Protein AF-T0HAL3-F1 (afdb_monomer_lite)

Foldseek 3Di:
DVVVLVVVLVPDDPPCSVVSVVVVVVVVVVLCVLPVDDDPLCVQLNLLLVLQVLLVVLQVLLVVCVVCVVVLVQAPPPDPDGDPLLVVLSVLSNVLSVVSNVRSVVLSVCSNVVPPLSVLVSLQNQLSSLSSQLSSCVSNVPVVSNVVSNVRNVRSNVSSPDDPPPPDD

Sequence (169 aa):
MALAIGASLYTHDVVNLPEMVSLAALGAGIGYLVVRWPTIRSVLPILALLLLPIGLCLLLTALAIDRNPIAFDILRPDDATLAPLNGWLLTAAELIGAAMAIAAAPLCRAVSEGRRGAERWLAALAGLAGWGGLAIALLLDEPGMAVIATIVGAGGFTLCAMPVRARGD

pLDDT: mean 87.24, std 9.77, range [37.47, 96.81]

Structure (mmCIF, N/CA/C/O backbone):
data_AF-T0HAL3-F1
#
_entry.id   AF-T0HAL3-F1
#
loop_
_atom_site.group_PDB
_atom_site.id
_atom_site.type_symbol
_atom_site.label_atom_id
_atom_site.label_alt_id
_atom_site.label_comp_id
_atom_site.label_asym_id
_atom_site.label_entity_id
_atom_site.label_seq_id
_atom_site.pdbx_PDB_ins_code
_atom_site.Cartn_x
_atom_site.Cartn_y
_atom_site.Cartn_z
_atom_site.occupancy
_atom_site.B_iso_or_equiv
_atom_site.auth_seq_id
_atom_site.auth_comp_id
_atom_site.auth_asym_id
_atom_site.auth_atom_id
_atom_site.pdbx_PDB_model_num
ATOM 1 N N . MET A 1 1 ? -11.644 -3.464 -9.494 1.00 79.19 1 MET A N 1
ATOM 2 C CA . MET A 1 1 ? -10.655 -4.442 -8.987 1.00 79.19 1 MET A CA 1
ATOM 3 C C . MET A 1 1 ? -10.430 -5.599 -9.946 1.00 79.19 1 MET A C 1
ATOM 5 O O . MET A 1 1 ? -9.371 -5.603 -10.544 1.00 79.19 1 MET A O 1
ATOM 9 N N . ALA A 1 2 ? -11.382 -6.515 -10.176 1.00 81.31 2 ALA A N 1
ATOM 10 C CA . ALA A 1 2 ? -11.155 -7.666 -11.072 1.00 81.31 2 ALA A CA 1
ATOM 11 C C . ALA A 1 2 ? -10.695 -7.273 -12.493 1.00 81.31 2 ALA A C 1
ATOM 13 O O . ALA A 1 2 ? -9.724 -7.827 -12.988 1.00 81.31 2 ALA A O 1
ATOM 14 N N . LEU A 1 3 ? -11.321 -6.257 -13.103 1.00 82.81 3 LEU A N 1
ATOM 15 C CA . LEU A 1 3 ? -10.899 -5.727 -14.409 1.00 82.81 3 LEU A CA 1
ATOM 16 C C . LEU A 1 3 ? -9.498 -5.096 -14.386 1.00 82.81 3 LEU A C 1
ATOM 18 O O . LEU A 1 3 ? -8.750 -5.269 -15.336 1.00 82.81 3 LEU A O 1
ATOM 22 N N . ALA A 1 4 ? -9.135 -4.400 -13.304 1.00 78.44 4 ALA A N 1
ATOM 23 C CA . ALA A 1 4 ? -7.814 -3.784 -13.165 1.00 78.44 4 ALA A CA 1
ATOM 24 C C . ALA A 1 4 ? -6.716 -4.852 -13.030 1.00 78.44 4 ALA A C 1
ATOM 26 O O . ALA A 1 4 ? -5.706 -4.772 -13.712 1.00 78.44 4 ALA A O 1
ATOM 27 N N . ILE A 1 5 ? -6.968 -5.894 -12.227 1.00 82.94 5 ILE A N 1
ATOM 28 C CA . ILE A 1 5 ? -6.073 -7.055 -12.094 1.00 82.94 5 ILE A CA 1
ATOM 29 C C . ILE A 1 5 ? -5.958 -7.794 -13.435 1.00 82.94 5 ILE A C 1
ATOM 31 O O . ILE A 1 5 ? -4.866 -8.166 -13.849 1.00 82.94 5 ILE A O 1
ATOM 35 N N . GLY A 1 6 ? -7.080 -7.987 -14.135 1.00 81.44 6 GLY A N 1
ATOM 36 C CA . GLY A 1 6 ? -7.089 -8.608 -15.459 1.00 81.44 6 GLY A CA 1
ATOM 37 C C . GLY A 1 6 ? -6.270 -7.819 -16.481 1.00 81.44 6 GLY A C 1
ATOM 38 O O . GLY A 1 6 ? -5.470 -8.410 -17.199 1.00 81.44 6 GLY A O 1
ATOM 39 N N . ALA A 1 7 ? -6.414 -6.491 -16.502 1.00 79.25 7 ALA A N 1
ATOM 40 C CA . ALA A 1 7 ? -5.632 -5.615 -17.370 1.00 79.25 7 ALA A CA 1
ATOM 41 C C . ALA A 1 7 ? -4.130 -5.687 -17.054 1.00 79.25 7 ALA A C 1
ATOM 43 O O . ALA A 1 7 ? -3.337 -5.849 -17.974 1.00 79.25 7 ALA A O 1
ATOM 44 N N . SER A 1 8 ? -3.744 -5.664 -15.771 1.00 78.94 8 SER A N 1
ATOM 45 C CA . SER A 1 8 ? -2.333 -5.777 -15.376 1.00 78.94 8 SER A CA 1
ATOM 46 C C . SER A 1 8 ? -1.727 -7.150 -15.680 1.00 78.94 8 SER A C 1
ATOM 48 O O . SER A 1 8 ? -0.548 -7.243 -15.995 1.00 78.94 8 SER A O 1
ATOM 50 N N . LEU A 1 9 ? -2.514 -8.230 -15.596 1.00 81.62 9 LEU A N 1
ATOM 51 C CA . LEU A 1 9 ? -2.043 -9.581 -15.930 1.00 81.62 9 LEU A CA 1
ATOM 52 C C . LEU A 1 9 ? -1.861 -9.771 -17.438 1.00 81.62 9 LEU A C 1
ATOM 54 O O . LEU A 1 9 ? -0.971 -10.502 -17.853 1.00 81.62 9 LEU A O 1
ATOM 58 N N . TYR A 1 10 ? -2.694 -9.120 -18.253 1.00 79.12 10 TYR A N 1
ATOM 59 C CA . TYR A 1 10 ? -2.614 -9.215 -19.710 1.00 79.12 10 TYR A CA 1
ATOM 60 C C . TYR A 1 10 ? -1.338 -8.581 -20.281 1.00 79.12 10 TYR A C 1
ATOM 62 O O . TYR A 1 10 ? -0.868 -8.994 -21.337 1.00 79.12 10 TYR A O 1
ATOM 70 N N . THR A 1 11 ? -0.776 -7.584 -19.597 1.00 75.31 11 THR A N 1
ATOM 71 C CA . THR A 1 11 ? 0.420 -6.857 -20.045 1.00 75.31 11 THR A CA 1
ATOM 72 C C . THR A 1 11 ? 1.738 -7.482 -19.581 1.00 75.31 11 THR A C 1
ATOM 74 O O . THR A 1 11 ? 2.795 -7.019 -20.002 1.00 75.31 11 THR A O 1
ATOM 77 N N . HIS A 1 12 ? 1.698 -8.518 -18.737 1.00 71.62 12 HIS A N 1
ATOM 78 C CA . HIS A 1 12 ? 2.887 -9.147 -18.160 1.00 71.62 12 HIS A CA 1
ATOM 79 C C . HIS A 1 12 ? 3.352 -10.388 -18.925 1.00 71.62 12 HIS A C 1
ATOM 81 O O . HIS A 1 12 ? 2.581 -11.067 -19.604 1.00 71.62 12 HIS A O 1
ATOM 87 N N . ASP A 1 13 ? 4.640 -10.693 -18.766 1.00 70.81 13 ASP A N 1
ATOM 88 C CA . ASP A 1 13 ? 5.285 -11.830 -19.408 1.00 70.81 13 ASP A CA 1
ATOM 89 C C . ASP A 1 13 ? 4.693 -13.165 -18.920 1.00 70.81 13 ASP A C 1
ATOM 91 O O . ASP A 1 13 ? 4.499 -13.391 -17.720 1.00 70.81 13 ASP A O 1
ATOM 95 N N . VAL A 1 14 ? 4.403 -14.069 -19.861 1.00 67.25 14 VAL A N 1
ATOM 96 C CA . VAL A 1 14 ? 3.589 -15.280 -19.623 1.00 67.25 14 VAL A CA 1
ATOM 97 C C . VAL A 1 14 ? 4.275 -16.248 -18.652 1.00 67.25 14 VAL A C 1
ATOM 99 O O . VAL A 1 14 ? 3.612 -17.053 -18.000 1.00 67.25 14 VAL A O 1
ATOM 102 N N . VAL A 1 15 ? 5.601 -16.150 -18.527 1.00 77.75 15 VAL A N 1
ATOM 103 C CA . VAL A 1 15 ? 6.430 -17.034 -17.699 1.00 77.75 15 VAL A CA 1
ATOM 104 C C . VAL A 1 15 ? 6.081 -16.927 -16.214 1.00 77.75 15 VAL A C 1
ATOM 106 O O . VAL A 1 15 ? 5.931 -17.962 -15.577 1.00 77.75 15 VAL A O 1
ATOM 109 N N . ASN A 1 16 ? 5.885 -15.711 -15.690 1.00 81.25 16 ASN A N 1
ATOM 110 C CA . ASN A 1 16 ? 5.591 -15.481 -14.264 1.00 81.25 16 ASN A CA 1
ATOM 111 C C . ASN A 1 16 ? 4.082 -15.432 -13.958 1.00 81.25 16 ASN A C 1
ATOM 113 O O . ASN A 1 16 ? 3.651 -15.217 -12.819 1.00 81.25 16 ASN A O 1
ATOM 117 N N . LEU A 1 17 ? 3.250 -15.571 -14.992 1.00 85.12 17 LEU A N 1
ATOM 118 C CA . LEU A 1 17 ? 1.800 -15.433 -14.906 1.00 85.12 17 LEU A CA 1
ATOM 119 C C . LEU A 1 17 ? 1.167 -16.484 -13.967 1.00 85.12 17 LEU A C 1
ATOM 121 O O . LEU A 1 17 ? 0.307 -16.105 -13.162 1.00 85.12 17 LEU A O 1
ATOM 125 N N . PRO A 1 18 ? 1.595 -17.768 -13.967 1.00 85.38 18 PRO A N 1
ATOM 126 C CA . PRO A 1 18 ? 1.111 -18.758 -13.008 1.00 85.38 18 PRO A CA 1
ATOM 127 C C . PRO A 1 18 ? 1.408 -18.381 -11.552 1.00 85.38 18 PRO A C 1
ATOM 129 O O . PRO A 1 18 ? 0.519 -18.517 -10.704 1.00 85.38 18 PRO A O 1
ATOM 132 N N . GLU A 1 19 ? 2.610 -17.877 -11.241 1.00 87.06 19 GLU A N 1
ATOM 133 C CA . GLU A 1 19 ? 2.943 -17.428 -9.886 1.00 87.06 19 GLU A CA 1
ATOM 134 C C . GLU A 1 19 ? 2.102 -16.216 -9.470 1.00 87.06 19 GLU A C 1
ATOM 136 O O . GLU A 1 19 ? 1.537 -16.213 -8.373 1.00 87.06 19 GLU A O 1
ATOM 141 N N . MET A 1 20 ? 1.953 -15.216 -10.348 1.00 87.81 20 MET A N 1
ATOM 142 C CA . MET A 1 20 ? 1.161 -14.010 -10.070 1.00 87.81 20 MET A CA 1
ATOM 143 C C . MET A 1 20 ? -0.304 -14.347 -9.767 1.00 87.81 20 MET A C 1
ATOM 145 O O . MET A 1 20 ? -0.862 -13.874 -8.773 1.00 87.81 20 MET A O 1
ATOM 149 N N . VAL A 1 21 ? -0.925 -15.203 -10.585 1.00 89.12 21 VAL A N 1
ATOM 150 C CA . VAL A 1 21 ? -2.319 -15.632 -10.390 1.00 89.12 21 VAL A CA 1
ATOM 151 C C . VAL A 1 21 ? -2.468 -16.453 -9.110 1.00 89.12 21 VAL A C 1
ATOM 153 O O . VAL A 1 21 ? -3.424 -16.246 -8.359 1.00 89.12 21 VAL A O 1
ATOM 156 N N . SER A 1 22 ? -1.516 -17.342 -8.819 1.00 89.38 22 SER A N 1
ATOM 157 C CA . SER A 1 22 ? -1.541 -18.170 -7.607 1.00 89.38 22 SER A CA 1
ATOM 158 C C . SER A 1 22 ? -1.445 -17.322 -6.338 1.00 89.38 22 SER A C 1
ATOM 160 O O . SER A 1 22 ? -2.224 -17.516 -5.403 1.00 89.38 22 SER A O 1
ATOM 162 N N . LEU A 1 23 ? -0.544 -16.335 -6.313 1.00 90.19 23 LEU A N 1
ATOM 163 C CA . LEU A 1 23 ? -0.397 -15.411 -5.187 1.00 90.19 23 LEU A CA 1
ATOM 164 C C . LEU A 1 23 ? -1.628 -14.514 -5.018 1.00 90.19 23 LEU A C 1
ATOM 166 O O . LEU A 1 23 ? -2.090 -14.324 -3.891 1.00 90.19 23 LEU A O 1
ATOM 170 N N . 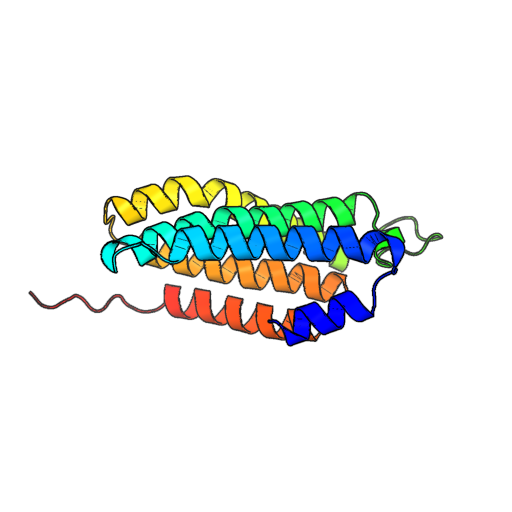ALA A 1 24 ? -2.206 -14.020 -6.117 1.00 89.19 24 ALA A N 1
ATOM 171 C CA . ALA A 1 24 ? -3.440 -13.241 -6.076 1.00 89.19 24 ALA A CA 1
ATOM 172 C C . ALA A 1 24 ? -4.612 -14.066 -5.516 1.00 89.19 24 ALA A C 1
ATOM 174 O O . ALA A 1 24 ? -5.351 -13.586 -4.653 1.00 89.19 24 ALA A O 1
ATOM 175 N N . ALA A 1 25 ? -4.759 -15.320 -5.955 1.00 91.94 25 ALA A N 1
ATOM 176 C CA . ALA A 1 25 ? -5.793 -16.228 -5.471 1.00 91.94 25 ALA A CA 1
ATOM 177 C C . ALA A 1 25 ? -5.613 -16.571 -3.984 1.00 91.94 25 ALA A C 1
ATOM 179 O O . ALA A 1 25 ? -6.581 -16.529 -3.223 1.00 91.94 25 ALA A O 1
ATOM 180 N N . LEU A 1 26 ? -4.381 -16.851 -3.547 1.00 93.69 26 LEU A N 1
ATOM 181 C CA . LEU A 1 26 ? -4.068 -17.114 -2.140 1.00 93.69 26 LEU A CA 1
ATOM 182 C C . LEU A 1 26 ? -4.345 -15.892 -1.260 1.00 93.69 26 LEU A C 1
ATOM 184 O O . LEU A 1 26 ? -5.033 -16.014 -0.246 1.00 93.69 26 LEU A O 1
ATOM 188 N N . GLY A 1 27 ? -3.872 -14.710 -1.660 1.00 90.94 27 GLY A N 1
ATOM 189 C CA . GLY A 1 27 ? -4.116 -13.464 -0.933 1.00 90.94 27 GLY A CA 1
ATOM 190 C C . GLY A 1 27 ? -5.608 -13.138 -0.822 1.00 90.94 27 GLY A C 1
ATOM 191 O O . GLY A 1 27 ? -6.100 -12.846 0.270 1.00 90.94 27 GLY A O 1
ATOM 192 N N . ALA A 1 28 ? -6.352 -13.267 -1.926 1.00 90.38 28 ALA A N 1
ATOM 193 C CA . ALA A 1 28 ? -7.800 -13.074 -1.942 1.00 90.38 28 ALA A CA 1
ATOM 194 C C . ALA A 1 28 ? -8.532 -14.103 -1.065 1.00 90.38 28 ALA A C 1
ATOM 196 O O . ALA A 1 28 ? -9.441 -13.739 -0.317 1.00 90.38 28 ALA A O 1
ATOM 197 N N . GLY A 1 29 ? -8.111 -15.370 -1.108 1.00 92.12 29 GLY A N 1
ATOM 198 C CA . GLY A 1 29 ? -8.651 -16.439 -0.273 1.00 92.12 29 GLY A CA 1
ATOM 199 C C . GLY A 1 29 ? -8.459 -16.157 1.216 1.00 92.12 29 GLY A C 1
ATOM 200 O O . GLY A 1 29 ? -9.424 -16.202 1.976 1.00 92.12 29 GLY A O 1
ATOM 201 N N . ILE A 1 30 ? -7.246 -15.788 1.634 1.00 91.12 30 ILE A N 1
ATOM 202 C CA . ILE A 1 30 ? -6.949 -15.426 3.028 1.00 91.12 30 ILE A CA 1
ATOM 203 C C . ILE A 1 30 ? -7.780 -14.211 3.457 1.00 91.12 30 ILE A C 1
ATOM 205 O O . ILE A 1 30 ? -8.424 -14.253 4.505 1.00 91.12 30 ILE A O 1
ATOM 209 N N . GLY A 1 31 ? -7.832 -13.158 2.636 1.00 88.69 31 GLY A N 1
ATOM 210 C CA . GLY A 1 31 ? -8.634 -11.966 2.922 1.00 88.69 31 GLY A CA 1
ATOM 211 C C . GLY A 1 31 ? -10.121 -12.288 3.099 1.00 88.69 31 GLY A C 1
ATOM 212 O O . GLY A 1 31 ? -10.745 -11.849 4.066 1.00 88.69 31 GLY A O 1
ATOM 213 N N . TYR A 1 32 ? -10.677 -13.128 2.223 1.00 91.56 32 TYR A N 1
ATOM 214 C CA . TYR A 1 32 ? -12.051 -13.607 2.346 1.00 91.56 32 TYR A CA 1
ATOM 215 C C . TYR A 1 32 ? -12.268 -14.384 3.649 1.00 91.56 32 TYR A C 1
ATOM 217 O O . TYR A 1 32 ? -13.241 -14.125 4.356 1.00 91.56 32 TYR A O 1
ATOM 225 N N . LEU A 1 33 ? -11.352 -15.293 4.007 1.00 90.56 33 LEU A N 1
ATOM 226 C CA . LEU A 1 33 ? -11.427 -16.086 5.238 1.00 90.56 33 LEU A CA 1
ATOM 227 C C . LEU A 1 33 ? -11.396 -15.221 6.510 1.00 90.56 33 LEU A C 1
ATOM 229 O O . LEU A 1 33 ? -12.113 -15.529 7.462 1.00 90.56 33 LEU A O 1
ATOM 233 N N . VAL A 1 34 ? -10.622 -14.133 6.514 1.00 86.69 34 VAL A N 1
ATOM 234 C CA . VAL A 1 34 ? -10.540 -13.185 7.640 1.00 86.69 34 VAL A CA 1
ATOM 235 C C . VAL A 1 34 ? -11.852 -12.415 7.827 1.00 86.69 34 VAL A C 1
ATOM 237 O O . VAL A 1 34 ? -12.289 -12.204 8.958 1.00 86.69 34 VAL A O 1
ATOM 240 N N . VAL A 1 35 ? -12.504 -12.011 6.733 1.00 87.44 35 VAL A N 1
ATOM 241 C CA . VAL A 1 35 ? -13.677 -11.118 6.774 1.00 87.44 35 VAL A CA 1
ATOM 242 C C . VAL A 1 35 ? -15.012 -11.873 6.766 1.00 87.44 35 VAL A C 1
ATOM 244 O O . VAL A 1 35 ? -16.042 -11.277 7.059 1.00 87.44 35 VAL A O 1
ATOM 247 N N . ARG A 1 36 ? -15.045 -13.181 6.475 1.00 87.25 36 ARG A N 1
ATOM 248 C CA . ARG A 1 36 ? -16.313 -13.931 6.356 1.00 87.25 36 ARG A CA 1
ATOM 249 C C . ARG A 1 36 ? -17.031 -14.215 7.678 1.00 87.25 36 ARG A C 1
ATOM 251 O O . ARG A 1 36 ? -18.245 -14.383 7.670 1.00 87.25 36 ARG A O 1
ATOM 258 N N . TRP A 1 37 ? -16.305 -14.383 8.784 1.00 76.31 37 TRP A N 1
ATOM 259 C CA . TRP A 1 37 ? -16.855 -14.831 10.081 1.00 76.31 37 TRP A CA 1
ATOM 260 C C . TRP A 1 37 ? -16.947 -13.792 11.229 1.00 76.31 37 TRP A C 1
ATOM 262 O O . TRP A 1 37 ? -17.415 -14.163 12.308 1.00 76.31 37 TRP A O 1
ATOM 272 N N . PRO A 1 38 ? -16.530 -12.520 11.094 1.00 74.06 38 PRO A N 1
ATOM 273 C CA . PRO A 1 38 ? -16.565 -11.569 12.188 1.00 74.06 38 PRO A CA 1
ATOM 274 C C . PRO A 1 38 ? -17.961 -10.986 12.424 1.00 74.06 38 PRO A C 1
ATOM 276 O O . PRO A 1 38 ? -18.751 -10.760 11.509 1.00 74.06 38 PRO A O 1
ATOM 279 N N . THR A 1 39 ? -18.234 -10.664 13.686 1.00 80.25 39 THR A N 1
ATOM 280 C CA . THR A 1 39 ? -19.400 -9.855 14.063 1.00 80.25 39 THR A CA 1
ATOM 281 C C . THR A 1 39 ? -19.177 -8.383 13.692 1.00 80.25 39 THR A C 1
ATOM 283 O O . THR A 1 39 ? -18.036 -7.930 13.603 1.00 80.25 39 THR A O 1
ATOM 286 N N . ILE A 1 40 ? -20.253 -7.595 13.560 1.00 74.19 40 ILE A N 1
ATOM 287 C CA . ILE A 1 40 ? -20.185 -6.140 13.288 1.00 74.19 40 ILE A CA 1
ATOM 288 C C . ILE A 1 40 ? -19.239 -5.396 14.251 1.00 74.19 40 ILE A C 1
ATOM 290 O O . ILE A 1 40 ? -18.584 -4.433 13.857 1.00 74.19 40 ILE A O 1
ATOM 294 N N . ARG A 1 41 ? -19.110 -5.858 15.503 1.00 74.06 41 ARG A N 1
ATOM 295 C CA . ARG A 1 41 ? -18.217 -5.246 16.504 1.00 74.06 41 ARG A CA 1
ATOM 296 C C . ARG A 1 41 ? -16.729 -5.370 16.154 1.00 74.06 41 ARG A C 1
ATOM 298 O O . ARG A 1 41 ? -15.930 -4.592 16.660 1.00 74.06 41 ARG A O 1
ATOM 305 N N . SER A 1 42 ? -16.354 -6.311 15.291 1.00 84.44 42 SER A N 1
ATOM 306 C CA . SER A 1 42 ? -14.963 -6.585 14.913 1.00 84.44 42 SER A CA 1
ATOM 307 C C . SER A 1 42 ? -14.532 -5.897 13.613 1.00 84.44 42 SER A C 1
ATOM 309 O O . SER A 1 42 ? -13.378 -6.035 13.220 1.00 84.44 42 SER A O 1
ATOM 311 N N . VAL A 1 43 ? -15.413 -5.131 12.957 1.00 88.19 43 VAL A N 1
ATOM 312 C CA . VAL A 1 43 ? -15.121 -4.496 11.659 1.00 88.19 43 VAL A CA 1
ATOM 313 C C . VAL A 1 43 ? -13.942 -3.526 11.749 1.00 88.19 43 VAL A C 1
ATOM 315 O O . VAL A 1 43 ? -13.008 -3.627 10.959 1.00 88.19 43 VAL A O 1
ATOM 318 N N . LEU A 1 44 ? -13.934 -2.617 12.729 1.00 88.94 44 LEU A N 1
ATOM 319 C CA . LEU A 1 44 ? -12.868 -1.616 12.850 1.00 88.94 44 LEU A CA 1
ATOM 320 C C . LEU A 1 44 ? -11.495 -2.237 13.193 1.00 88.94 44 LEU A C 1
ATOM 322 O O . LEU A 1 44 ? -10.519 -1.870 12.539 1.00 88.94 44 LEU A O 1
ATOM 326 N N . PRO A 1 45 ? -11.374 -3.195 14.140 1.00 89.38 45 PRO A N 1
ATOM 327 C CA . PRO A 1 45 ? -10.115 -3.912 14.353 1.00 89.38 45 PRO A CA 1
ATOM 328 C C . PRO A 1 45 ? -9.612 -4.643 13.104 1.00 89.38 45 PRO A C 1
ATOM 330 O O . PRO A 1 45 ? -8.416 -4.632 12.831 1.00 89.38 45 PRO A O 1
ATOM 333 N N . ILE A 1 46 ? -10.510 -5.239 12.315 1.00 90.06 46 ILE A N 1
ATOM 334 C CA . ILE A 1 46 ? -10.136 -5.919 11.068 1.00 90.06 46 ILE A CA 1
ATOM 335 C C . ILE A 1 46 ? -9.608 -4.918 10.041 1.00 90.06 46 ILE A C 1
ATOM 337 O O . ILE A 1 46 ? -8.572 -5.167 9.433 1.00 90.06 46 ILE A O 1
ATOM 341 N N . LEU A 1 47 ? -10.259 -3.763 9.887 1.00 91.44 47 LEU A N 1
ATOM 342 C CA . LEU A 1 47 ? -9.757 -2.695 9.020 1.00 91.44 47 LEU A CA 1
ATOM 343 C C . LEU A 1 47 ? -8.375 -2.200 9.473 1.00 91.44 47 LEU A C 1
ATOM 345 O O . LEU A 1 47 ? -7.503 -2.005 8.633 1.00 91.44 47 LEU A O 1
ATOM 349 N N . ALA A 1 48 ? -8.146 -2.061 10.784 1.00 91.88 48 ALA A N 1
ATOM 350 C CA . ALA A 1 48 ? -6.839 -1.689 11.327 1.00 91.88 48 ALA A CA 1
ATOM 351 C C . ALA A 1 48 ? -5.765 -2.745 11.019 1.00 91.88 48 ALA A C 1
ATOM 353 O O . ALA A 1 48 ? -4.646 -2.400 10.646 1.00 91.88 48 ALA A O 1
ATOM 354 N N . LEU A 1 49 ? -6.112 -4.029 11.142 1.00 90.75 49 LEU A N 1
ATOM 355 C CA . LEU A 1 49 ? -5.221 -5.141 10.821 1.00 90.75 49 LEU A CA 1
ATOM 356 C C . LEU A 1 49 ? -4.851 -5.157 9.332 1.00 90.75 49 LEU A C 1
ATOM 358 O O . LEU A 1 49 ? -3.695 -5.400 8.998 1.00 90.75 49 LEU A O 1
ATOM 362 N N . LEU A 1 50 ? -5.804 -4.859 8.444 1.00 91.50 50 LEU A N 1
ATOM 363 C CA . LEU A 1 50 ? -5.579 -4.806 6.996 1.00 91.50 50 LEU A CA 1
ATOM 364 C C . LEU A 1 50 ? -4.653 -3.656 6.563 1.00 91.50 50 LEU A C 1
ATOM 366 O O . LEU A 1 50 ? -4.089 -3.726 5.474 1.00 91.50 50 LEU A O 1
ATOM 370 N N . LEU A 1 51 ? -4.412 -2.643 7.403 1.00 93.12 51 LEU A N 1
ATOM 371 C CA . LEU A 1 51 ? -3.411 -1.608 7.108 1.00 93.12 51 LEU A CA 1
ATOM 372 C C . LEU A 1 51 ? -1.981 -2.164 7.086 1.00 93.12 51 LEU A C 1
ATOM 374 O O . LEU A 1 51 ? -1.146 -1.625 6.364 1.00 93.12 51 LEU A O 1
ATOM 378 N N . LEU A 1 52 ? -1.700 -3.246 7.824 1.00 94.19 52 LEU A N 1
ATOM 379 C CA . LEU A 1 52 ? -0.386 -3.894 7.827 1.00 94.19 52 LEU A CA 1
ATOM 380 C C . LEU A 1 52 ? -0.001 -4.421 6.434 1.00 94.19 52 LEU A C 1
ATOM 382 O O . LEU A 1 52 ? 1.021 -3.976 5.913 1.00 94.19 52 LEU A O 1
ATOM 386 N N . PRO A 1 53 ? -0.769 -5.334 5.801 1.00 93.88 53 PRO A N 1
ATOM 387 C CA . PRO A 1 53 ? -0.425 -5.821 4.471 1.00 93.88 53 PRO A CA 1
ATOM 388 C C . PRO A 1 53 ? -0.446 -4.705 3.423 1.00 93.88 53 PRO A C 1
ATOM 390 O O . PRO A 1 53 ? 0.396 -4.727 2.537 1.00 93.88 53 PRO A O 1
ATOM 393 N N . ILE A 1 54 ? -1.320 -3.695 3.540 1.00 93.25 54 ILE A N 1
ATOM 394 C CA . ILE A 1 54 ? -1.313 -2.542 2.620 1.00 93.25 54 ILE A CA 1
ATOM 395 C C . ILE A 1 54 ? 0.005 -1.762 2.736 1.00 93.25 54 ILE A C 1
ATOM 397 O O . ILE A 1 54 ? 0.644 -1.480 1.723 1.00 93.25 54 ILE A O 1
ATOM 401 N N . GLY A 1 55 ? 0.435 -1.449 3.962 1.00 94.75 55 GLY A N 1
ATOM 402 C CA . GLY A 1 55 ? 1.698 -0.755 4.214 1.00 94.75 55 GLY A CA 1
ATOM 403 C C . GLY A 1 55 ? 2.911 -1.559 3.749 1.00 94.75 55 GLY A C 1
ATOM 404 O O . GLY A 1 55 ? 3.812 -1.007 3.124 1.00 94.75 55 GLY A O 1
ATOM 405 N N . LEU A 1 56 ? 2.906 -2.876 3.979 1.00 95.75 56 LEU A N 1
ATOM 406 C CA . LEU A 1 56 ? 3.959 -3.772 3.501 1.00 95.75 56 LEU A CA 1
ATOM 407 C C . LEU A 1 56 ? 3.994 -3.863 1.974 1.00 95.75 56 LEU A C 1
ATOM 409 O O . LEU A 1 56 ? 5.077 -3.787 1.409 1.00 95.75 56 LEU A O 1
ATOM 413 N N . CYS A 1 57 ? 2.850 -3.982 1.294 1.00 94.25 57 CYS A N 1
ATOM 414 C CA . CYS A 1 57 ? 2.801 -3.958 -0.169 1.00 94.25 57 CYS A CA 1
ATOM 415 C C . CYS A 1 57 ? 3.401 -2.664 -0.715 1.00 94.25 57 CYS A C 1
ATOM 417 O O . CYS A 1 57 ? 4.220 -2.716 -1.628 1.00 94.25 57 CYS A O 1
ATOM 419 N N . LEU A 1 58 ? 3.040 -1.519 -0.133 1.00 95.56 58 LEU A N 1
ATOM 420 C CA . LEU A 1 58 ? 3.581 -0.231 -0.547 1.00 95.56 58 LEU A CA 1
ATOM 421 C C . LEU A 1 58 ? 5.102 -0.163 -0.341 1.00 95.56 58 LEU A C 1
ATOM 423 O O . LEU A 1 58 ? 5.833 0.159 -1.275 1.00 95.56 58 LEU A O 1
ATOM 427 N N . LEU A 1 59 ? 5.575 -0.535 0.852 1.00 96.81 59 LEU A N 1
ATOM 428 C CA . LEU A 1 59 ? 6.996 -0.524 1.199 1.00 96.81 59 LEU A CA 1
ATOM 429 C C . LEU A 1 59 ? 7.812 -1.467 0.308 1.00 96.81 59 LEU A C 1
ATOM 431 O O . LEU A 1 59 ? 8.851 -1.078 -0.209 1.00 96.81 59 LEU A O 1
ATOM 435 N N . LEU A 1 60 ? 7.345 -2.700 0.110 1.00 96.00 60 LEU A N 1
ATOM 436 C CA . LEU A 1 60 ? 8.036 -3.691 -0.714 1.00 96.00 60 LEU A CA 1
ATOM 437 C C . LEU A 1 60 ? 8.042 -3.300 -2.194 1.00 96.00 60 LEU A C 1
ATOM 439 O O . LEU A 1 60 ? 9.025 -3.568 -2.875 1.00 96.00 60 LEU A O 1
ATOM 443 N N . THR A 1 61 ? 6.986 -2.644 -2.682 1.00 94.19 61 THR A N 1
ATOM 444 C CA . THR A 1 61 ? 6.944 -2.128 -4.059 1.00 94.19 61 THR A CA 1
ATOM 445 C C . THR A 1 61 ? 7.958 -1.004 -4.242 1.00 94.19 61 THR A C 1
ATOM 447 O O . THR A 1 61 ? 8.737 -1.038 -5.189 1.00 94.19 61 THR A O 1
ATOM 450 N N . ALA A 1 62 ? 8.009 -0.053 -3.305 1.00 94.25 62 ALA A N 1
ATOM 451 C CA . ALA A 1 62 ? 8.998 1.018 -3.328 1.00 94.25 62 ALA A CA 1
ATOM 452 C C . ALA A 1 62 ? 10.434 0.469 -3.244 1.00 94.25 62 ALA A C 1
ATOM 454 O O . ALA A 1 62 ? 11.264 0.804 -4.078 1.00 94.25 62 ALA A O 1
ATOM 455 N N . LEU A 1 63 ? 10.710 -0.472 -2.336 1.00 94.56 63 LEU A N 1
ATOM 456 C CA . LEU A 1 63 ? 12.030 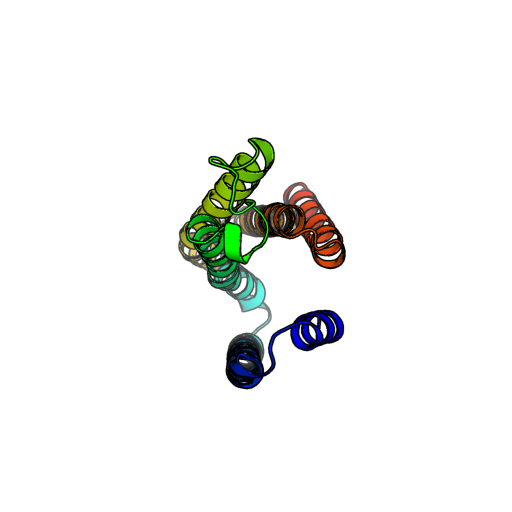-1.106 -2.232 1.00 94.56 63 LEU A CA 1
ATOM 457 C C . LEU A 1 63 ? 12.409 -1.912 -3.482 1.00 94.56 63 LEU A C 1
ATOM 459 O O . LEU A 1 63 ? 13.580 -1.953 -3.855 1.00 94.56 63 LEU A O 1
ATOM 463 N N . ALA A 1 64 ? 11.450 -2.575 -4.132 1.00 93.12 64 ALA A N 1
ATOM 464 C CA . ALA A 1 64 ? 11.706 -3.278 -5.387 1.00 93.12 64 ALA A CA 1
ATOM 465 C C . ALA A 1 64 ? 12.112 -2.299 -6.498 1.00 93.12 64 ALA A C 1
ATOM 467 O O . ALA A 1 64 ? 13.057 -2.576 -7.239 1.00 93.12 64 ALA A O 1
ATOM 468 N N . ILE A 1 65 ? 11.438 -1.147 -6.563 1.00 91.75 65 ILE A N 1
ATOM 469 C CA . ILE A 1 65 ? 11.767 -0.056 -7.480 1.00 91.75 65 ILE A CA 1
ATOM 470 C C . ILE A 1 65 ? 13.153 0.522 -7.170 1.00 91.75 65 ILE A C 1
ATOM 472 O O . ILE A 1 65 ? 13.967 0.639 -8.080 1.00 91.75 65 ILE A O 1
ATOM 476 N N . ASP A 1 66 ? 13.449 0.828 -5.904 1.00 90.19 66 ASP A N 1
ATOM 477 C CA . ASP A 1 66 ? 14.740 1.384 -5.475 1.00 90.19 66 ASP A CA 1
ATOM 478 C C . ASP A 1 66 ? 15.913 0.464 -5.846 1.00 90.19 66 ASP A C 1
ATOM 480 O O . ASP A 1 66 ? 16.967 0.904 -6.304 1.00 90.19 66 ASP A O 1
ATOM 484 N N . ARG A 1 67 ? 15.712 -0.852 -5.716 1.00 90.31 67 ARG A N 1
ATOM 485 C CA . ARG A 1 67 ? 16.739 -1.853 -6.025 1.00 90.31 67 ARG A CA 1
ATOM 486 C C . ARG A 1 67 ? 16.942 -2.110 -7.511 1.00 90.31 67 ARG A C 1
ATOM 488 O O . ARG A 1 67 ? 18.024 -2.564 -7.870 1.00 90.31 67 ARG A O 1
ATOM 495 N N . ASN A 1 68 ? 15.938 -1.873 -8.353 1.00 90.00 68 ASN A N 1
ATOM 496 C CA . ASN A 1 68 ? 16.005 -2.137 -9.793 1.00 90.00 68 ASN A CA 1
ATOM 497 C C . ASN A 1 68 ? 15.235 -1.085 -10.614 1.00 90.00 68 ASN A C 1
ATOM 499 O O . ASN A 1 68 ? 14.323 -1.439 -11.362 1.00 90.00 68 ASN A O 1
ATOM 503 N N . PRO A 1 69 ? 15.612 0.205 -10.560 1.00 86.62 69 PRO A N 1
ATOM 504 C CA . PRO A 1 69 ? 14.841 1.269 -11.207 1.00 86.62 69 PRO A CA 1
ATOM 505 C C . PRO A 1 69 ? 14.820 1.154 -12.740 1.00 86.62 69 PRO A C 1
ATOM 507 O O . PRO A 1 69 ? 13.872 1.611 -13.372 1.00 86.62 69 PRO A O 1
ATOM 510 N N . ILE A 1 70 ? 15.826 0.500 -13.337 1.00 86.31 70 ILE A N 1
ATOM 511 C CA . ILE A 1 70 ? 15.892 0.216 -14.781 1.00 86.31 70 ILE A CA 1
ATOM 512 C C . ILE A 1 70 ? 14.820 -0.804 -15.193 1.00 86.31 70 ILE A C 1
ATOM 514 O O . ILE A 1 70 ? 14.215 -0.669 -16.250 1.00 86.31 70 ILE A O 1
ATOM 518 N N . ALA A 1 71 ? 14.544 -1.812 -14.356 1.00 83.69 71 ALA A N 1
ATOM 519 C CA . ALA A 1 71 ? 13.544 -2.839 -14.664 1.00 83.69 71 ALA A CA 1
ATOM 520 C C . ALA A 1 71 ? 12.109 -2.288 -14.658 1.00 83.69 71 ALA A C 1
ATOM 522 O O . ALA A 1 71 ? 11.230 -2.862 -15.293 1.00 83.69 71 ALA A O 1
ATOM 523 N N . PHE A 1 72 ? 11.889 -1.177 -13.952 1.00 82.56 72 PHE A N 1
ATOM 524 C CA . PHE A 1 72 ? 10.623 -0.446 -13.923 1.00 82.56 72 PHE A CA 1
ATOM 525 C C . PHE A 1 72 ? 10.589 0.731 -14.914 1.00 82.56 72 PHE A C 1
ATOM 527 O O . PHE A 1 72 ? 9.655 1.522 -14.864 1.00 82.56 72 PHE A O 1
ATOM 534 N N . ASP A 1 73 ? 11.601 0.866 -15.783 1.00 83.50 73 ASP A N 1
ATOM 535 C CA . ASP A 1 73 ? 11.741 1.955 -16.767 1.00 83.50 73 ASP A CA 1
ATOM 536 C C . ASP A 1 73 ? 11.741 3.375 -16.153 1.00 83.50 73 ASP A C 1
ATOM 538 O O . ASP A 1 73 ? 11.416 4.370 -16.795 1.00 83.50 73 ASP A O 1
ATOM 542 N N . ILE A 1 74 ? 12.133 3.491 -14.877 1.00 82.94 74 ILE A N 1
ATOM 543 C CA . ILE A 1 74 ? 12.180 4.769 -14.139 1.00 82.94 74 ILE A CA 1
ATOM 544 C C . ILE A 1 74 ? 13.534 5.460 -14.322 1.00 82.94 74 ILE A C 1
ATOM 546 O O . ILE A 1 74 ? 13.632 6.690 -14.273 1.00 82.94 74 ILE A O 1
ATOM 550 N N . LEU A 1 75 ? 14.589 4.667 -14.513 1.00 86.56 75 LEU A N 1
ATOM 551 C CA . LEU A 1 75 ? 15.936 5.134 -14.811 1.00 86.56 75 LEU A CA 1
ATOM 552 C C . LEU A 1 75 ? 16.381 4.531 -16.140 1.00 86.56 75 LEU A C 1
ATOM 554 O O . LEU A 1 75 ? 16.366 3.309 -16.297 1.00 86.56 75 LEU A O 1
ATOM 558 N N . ARG A 1 76 ? 16.809 5.372 -17.085 1.00 80.62 76 ARG A N 1
ATOM 559 C CA . ARG A 1 76 ? 17.368 4.870 -18.342 1.00 80.62 76 ARG A CA 1
ATOM 560 C C . ARG A 1 76 ? 18.722 4.207 -18.078 1.00 80.62 76 ARG A C 1
ATOM 562 O O . ARG A 1 76 ? 19.450 4.677 -17.207 1.00 80.62 76 ARG A O 1
ATOM 569 N N . PRO A 1 77 ? 19.107 3.176 -18.849 1.00 74.06 77 PRO A N 1
ATOM 570 C CA . PRO A 1 77 ? 20.379 2.474 -18.655 1.00 74.06 77 PRO A CA 1
ATOM 571 C C . PRO A 1 77 ? 21.621 3.378 -18.679 1.00 74.06 77 PRO A C 1
ATOM 573 O O . PRO A 1 77 ? 22.620 3.056 -18.041 1.00 74.06 77 PRO A O 1
ATOM 576 N N . ASP A 1 78 ? 21.543 4.503 -19.395 1.00 77.62 78 ASP A N 1
ATOM 577 C CA . ASP A 1 78 ? 22.641 5.461 -19.559 1.00 77.62 78 ASP A CA 1
ATOM 578 C C . ASP A 1 78 ? 22.639 6.585 -18.504 1.00 77.62 78 ASP A C 1
ATOM 580 O O . ASP A 1 78 ? 23.608 7.342 -18.402 1.00 77.62 78 ASP A O 1
ATOM 584 N N . ASP A 1 79 ? 21.570 6.710 -17.710 1.00 77.19 79 ASP A N 1
ATOM 585 C CA . ASP A 1 79 ? 21.431 7.762 -16.705 1.00 77.19 79 ASP A CA 1
ATOM 586 C C . ASP A 1 79 ? 22.056 7.334 -15.368 1.00 77.19 79 ASP A C 1
ATOM 588 O O . ASP A 1 79 ? 21.816 6.244 -14.851 1.00 77.19 79 ASP A O 1
ATOM 592 N N . ALA A 1 80 ? 22.839 8.228 -14.755 1.00 73.44 80 ALA A N 1
ATOM 593 C CA . ALA A 1 80 ? 23.537 7.940 -13.498 1.00 73.44 80 ALA A CA 1
ATOM 594 C C . ALA A 1 80 ? 22.660 8.095 -12.240 1.00 73.44 80 ALA A C 1
ATOM 596 O O . ALA A 1 80 ? 23.004 7.567 -11.183 1.00 73.44 80 ALA A O 1
ATOM 597 N N . THR A 1 81 ? 21.561 8.855 -12.314 1.00 79.75 81 THR A N 1
ATOM 598 C CA . THR A 1 81 ? 20.728 9.204 -11.151 1.00 79.75 81 THR A CA 1
ATOM 599 C C . THR A 1 81 ? 19.262 9.367 -11.522 1.00 79.75 81 THR A C 1
ATOM 601 O O . THR A 1 81 ? 18.945 9.897 -12.585 1.00 79.75 81 THR A O 1
ATOM 604 N N . LEU A 1 82 ? 18.372 9.010 -10.594 1.00 81.19 82 LEU A N 1
ATOM 605 C CA . LEU A 1 82 ? 16.937 9.266 -10.704 1.00 81.19 82 LEU A CA 1
ATOM 606 C C . LEU A 1 82 ? 16.639 10.767 -10.801 1.00 81.19 82 LEU A C 1
ATOM 608 O O . LEU A 1 82 ? 17.290 11.593 -10.155 1.00 81.19 82 LEU A O 1
ATOM 612 N N . ALA A 1 83 ? 15.588 11.113 -11.546 1.00 86.06 83 ALA A N 1
ATOM 613 C CA . ALA A 1 83 ? 15.026 12.454 -11.497 1.00 86.06 83 ALA A CA 1
ATOM 614 C C . ALA A 1 83 ? 14.633 12.806 -10.045 1.00 86.06 83 ALA A C 1
ATOM 616 O O . ALA A 1 83 ? 14.091 11.956 -9.330 1.00 86.06 83 ALA A O 1
ATOM 617 N N . PRO A 1 84 ? 14.849 14.055 -9.593 1.00 87.00 84 PRO A N 1
ATOM 618 C CA . PRO A 1 84 ? 14.640 14.434 -8.195 1.00 87.00 84 PRO A CA 1
ATOM 619 C C . PRO A 1 84 ? 13.196 14.207 -7.731 1.00 87.00 84 PRO A C 1
ATOM 621 O O . PRO A 1 84 ? 12.974 13.795 -6.596 1.00 87.00 84 PRO A O 1
ATOM 624 N N . LEU A 1 85 ? 12.214 14.420 -8.614 1.00 89.31 85 LEU A N 1
ATOM 625 C CA . LEU A 1 85 ? 10.809 14.128 -8.328 1.00 89.31 85 LEU A CA 1
ATOM 626 C C . LEU A 1 85 ? 10.585 12.636 -8.046 1.00 89.31 85 LEU A C 1
ATOM 628 O O . LEU A 1 85 ? 9.928 12.299 -7.066 1.00 89.31 85 LEU A O 1
ATOM 632 N N . ASN A 1 86 ? 11.173 11.751 -8.853 1.00 90.31 86 ASN A N 1
ATOM 633 C CA . ASN A 1 86 ? 11.026 10.304 -8.695 1.00 90.31 86 ASN A CA 1
ATOM 634 C C . ASN A 1 86 ? 11.653 9.839 -7.372 1.00 90.31 86 ASN A C 1
ATOM 636 O O . ASN A 1 86 ? 11.051 9.045 -6.655 1.00 90.31 86 ASN A O 1
ATOM 640 N N . GLY A 1 87 ? 12.800 10.409 -6.984 1.00 90.81 87 GLY A N 1
ATOM 641 C CA . GLY A 1 87 ? 13.402 10.156 -5.671 1.00 90.81 87 GLY A CA 1
ATOM 642 C C . GLY A 1 87 ? 12.501 10.576 -4.499 1.00 90.81 87 GLY A C 1
ATOM 643 O O . GLY A 1 87 ? 12.348 9.834 -3.527 1.00 90.81 87 GLY A O 1
ATOM 644 N N . TRP A 1 88 ? 11.840 11.734 -4.596 1.00 93.94 88 TRP A N 1
ATOM 645 C CA . TRP A 1 88 ? 10.874 12.175 -3.581 1.00 93.94 88 TRP A CA 1
ATOM 646 C C . TRP A 1 88 ? 9.636 11.279 -3.505 1.00 93.94 88 TRP A C 1
ATOM 648 O O . TRP A 1 88 ? 9.174 10.970 -2.409 1.00 93.94 88 TRP A O 1
ATOM 658 N N . LEU A 1 89 ? 9.101 10.838 -4.646 1.00 93.38 89 LEU A N 1
ATOM 659 C CA . LEU A 1 89 ? 7.952 9.930 -4.678 1.00 93.38 89 LEU A CA 1
ATOM 660 C C . LEU A 1 89 ? 8.299 8.565 -4.070 1.00 93.38 89 LEU A C 1
ATOM 662 O O . LEU A 1 89 ? 7.510 8.018 -3.299 1.00 93.38 89 LEU A O 1
ATOM 666 N N . LEU A 1 90 ? 9.494 8.052 -4.366 1.00 93.56 90 LEU A N 1
ATOM 667 C CA . LEU A 1 90 ? 9.980 6.769 -3.868 1.00 93.56 90 LEU A CA 1
ATOM 668 C C . LEU A 1 90 ? 10.139 6.791 -2.345 1.00 93.56 90 LEU A C 1
ATOM 670 O O . LEU A 1 90 ? 9.531 5.989 -1.638 1.00 93.56 90 LEU A O 1
ATOM 674 N N . THR A 1 91 ? 10.867 7.785 -1.835 1.00 94.12 91 THR A N 1
ATOM 675 C CA . THR A 1 91 ? 11.065 7.972 -0.390 1.00 94.12 91 THR A CA 1
ATOM 676 C C . THR A 1 91 ? 9.747 8.223 0.345 1.00 94.12 91 THR A C 1
ATOM 678 O O . THR A 1 91 ? 9.540 7.700 1.440 1.00 94.12 91 THR A O 1
ATOM 681 N N . ALA A 1 92 ? 8.807 8.964 -0.253 1.00 93.88 92 ALA A N 1
ATOM 682 C CA . ALA A 1 92 ? 7.474 9.141 0.315 1.00 93.88 92 ALA A CA 1
ATOM 683 C C . ALA A 1 92 ? 6.711 7.809 0.416 1.00 93.88 92 ALA A C 1
ATOM 685 O O . ALA A 1 92 ? 6.120 7.527 1.461 1.00 93.88 92 ALA A O 1
ATOM 686 N N . ALA A 1 93 ? 6.743 6.972 -0.626 1.00 94.56 93 ALA A N 1
ATOM 687 C CA . ALA A 1 93 ? 6.091 5.664 -0.618 1.00 94.56 93 ALA A CA 1
ATOM 688 C C . ALA A 1 93 ? 6.692 4.724 0.443 1.00 94.56 93 ALA A C 1
ATOM 690 O O . ALA A 1 93 ? 5.942 4.076 1.178 1.00 94.56 93 ALA A O 1
ATOM 691 N N . GLU A 1 94 ? 8.020 4.701 0.590 1.00 95.44 94 GLU A N 1
ATOM 692 C CA . GLU A 1 94 ? 8.706 3.929 1.635 1.00 95.44 94 GLU A CA 1
ATOM 693 C C . GLU A 1 94 ? 8.299 4.375 3.039 1.00 95.44 94 GLU A C 1
ATOM 695 O O . GLU A 1 94 ? 7.902 3.553 3.869 1.00 95.44 94 GLU A O 1
ATOM 700 N N . LEU A 1 95 ? 8.353 5.684 3.306 1.00 96.62 95 LEU A N 1
ATOM 701 C CA . LEU A 1 95 ? 8.020 6.238 4.616 1.00 96.62 95 LEU A CA 1
ATOM 702 C C . LEU A 1 95 ? 6.557 5.985 4.980 1.00 96.62 95 LEU A C 1
ATOM 704 O O . LEU A 1 95 ? 6.268 5.591 6.111 1.00 96.62 95 LEU A O 1
ATOM 708 N N . ILE A 1 96 ? 5.636 6.164 4.029 1.00 95.44 96 ILE A N 1
ATOM 709 C CA . ILE A 1 96 ? 4.213 5.878 4.235 1.00 95.44 96 ILE A CA 1
ATOM 710 C C . ILE A 1 96 ? 4.009 4.382 4.503 1.00 95.44 96 ILE A C 1
ATOM 712 O O . ILE A 1 96 ? 3.333 4.024 5.470 1.00 95.44 96 ILE A O 1
ATOM 716 N N . GLY A 1 97 ? 4.618 3.506 3.699 1.00 94.06 97 GLY A N 1
ATOM 717 C CA . GLY A 1 97 ? 4.487 2.056 3.844 1.00 94.06 97 GLY A CA 1
ATOM 718 C C . GLY A 1 97 ? 5.013 1.554 5.189 1.00 94.06 97 GLY A C 1
ATOM 719 O O . GLY A 1 97 ? 4.318 0.825 5.903 1.00 94.06 97 GLY A O 1
ATOM 720 N N . ALA A 1 98 ? 6.199 2.019 5.588 1.00 95.56 98 ALA A N 1
ATOM 721 C CA . ALA A 1 98 ? 6.802 1.704 6.879 1.00 95.56 98 ALA A CA 1
ATOM 722 C C . ALA A 1 98 ? 5.964 2.238 8.051 1.00 95.56 98 ALA A C 1
ATOM 724 O O . ALA A 1 98 ? 5.679 1.496 8.995 1.00 95.56 98 ALA A O 1
ATOM 725 N N . ALA A 1 99 ? 5.512 3.495 7.983 1.00 94.75 99 ALA A N 1
ATOM 726 C CA . ALA A 1 99 ? 4.674 4.094 9.019 1.00 94.75 99 ALA A CA 1
ATOM 727 C C . ALA A 1 99 ? 3.365 3.316 9.209 1.00 94.75 99 ALA A C 1
ATOM 729 O O . ALA A 1 99 ? 2.970 3.041 10.343 1.00 94.75 99 ALA A O 1
ATOM 730 N N . MET A 1 100 ? 2.717 2.903 8.117 1.00 94.50 100 MET A N 1
ATOM 731 C CA . MET A 1 100 ? 1.503 2.089 8.167 1.00 94.50 100 MET A CA 1
ATOM 732 C C . MET A 1 100 ? 1.748 0.712 8.784 1.00 94.50 100 MET A C 1
ATOM 734 O O . MET A 1 100 ? 0.981 0.290 9.652 1.00 94.50 100 MET A O 1
ATOM 738 N N . ALA A 1 101 ? 2.820 0.025 8.380 1.00 92.56 101 ALA A N 1
ATOM 739 C CA . ALA A 1 101 ? 3.153 -1.292 8.913 1.00 92.56 101 ALA A CA 1
ATOM 740 C C . ALA A 1 101 ? 3.419 -1.240 10.429 1.00 92.56 101 ALA A C 1
ATOM 742 O O . ALA A 1 101 ? 2.912 -2.075 11.181 1.00 92.56 101 ALA A O 1
ATOM 743 N N . ILE A 1 102 ? 4.143 -0.217 10.892 1.00 94.19 102 ILE A N 1
ATOM 744 C CA . ILE A 1 102 ? 4.433 -0.001 12.316 1.00 94.19 102 ILE A CA 1
ATOM 745 C C . ILE A 1 102 ? 3.160 0.378 13.087 1.00 94.19 102 ILE A C 1
ATOM 747 O O . ILE A 1 102 ? 2.934 -0.113 14.195 1.00 94.19 102 ILE A O 1
ATOM 751 N N . ALA A 1 103 ? 2.308 1.233 12.515 1.00 92.44 103 ALA A N 1
ATOM 752 C CA . ALA A 1 103 ? 1.118 1.750 13.185 1.00 92.44 103 ALA A CA 1
ATOM 753 C C . ALA A 1 103 ? -0.059 0.757 13.228 1.00 92.44 103 ALA A C 1
ATOM 755 O O . ALA A 1 103 ? -0.933 0.892 14.087 1.00 92.44 103 ALA A O 1
ATOM 756 N N . ALA A 1 104 ? -0.090 -0.259 12.361 1.00 91.06 104 ALA A N 1
ATOM 757 C CA . ALA A 1 104 ? -1.210 -1.196 12.262 1.00 91.06 104 ALA A CA 1
ATOM 758 C C . ALA A 1 104 ? -1.474 -1.975 13.566 1.00 91.06 104 ALA A C 1
ATOM 760 O O . ALA A 1 104 ? -2.610 -2.037 14.038 1.00 91.06 104 ALA A O 1
ATOM 761 N N . ALA A 1 105 ? -0.432 -2.527 14.197 1.00 89.75 105 ALA A N 1
ATOM 762 C CA . ALA A 1 105 ? -0.564 -3.288 15.442 1.00 89.75 105 ALA A CA 1
ATOM 763 C C . ALA A 1 105 ? -1.055 -2.446 16.645 1.00 89.75 105 ALA A C 1
ATOM 765 O O . ALA A 1 105 ? -2.032 -2.852 17.288 1.00 89.75 105 ALA A O 1
ATOM 766 N N . PRO A 1 106 ? -0.448 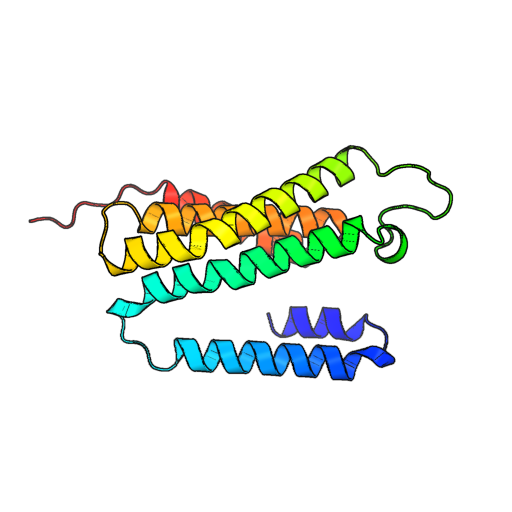-1.284 16.978 1.00 92.69 106 PRO A N 1
ATOM 767 C CA . PRO A 1 106 ? -0.945 -0.446 18.067 1.00 92.69 106 PRO A CA 1
ATOM 768 C C . PRO A 1 106 ? -2.334 0.124 17.766 1.00 92.69 106 PRO A C 1
ATOM 770 O O . PRO A 1 106 ? -3.149 0.228 18.684 1.00 92.69 106 PRO A O 1
ATOM 773 N N . LEU A 1 107 ? -2.647 0.427 16.501 1.00 91.25 107 LEU A N 1
ATOM 774 C CA . LEU A 1 107 ? -3.975 0.899 16.120 1.00 91.25 107 LEU A CA 1
ATOM 775 C C . LEU A 1 107 ? -5.034 -0.197 16.272 1.00 91.25 107 LEU A C 1
ATOM 777 O O . LEU A 1 107 ? -6.092 0.063 16.836 1.00 91.25 107 LEU A O 1
ATOM 781 N N . CYS A 1 108 ? -4.747 -1.428 15.843 1.00 90.62 108 CYS A N 1
ATOM 782 C CA . CYS A 1 108 ? -5.652 -2.562 16.025 1.00 90.62 108 CYS A CA 1
ATOM 783 C C . CYS A 1 108 ? -5.996 -2.767 17.507 1.00 90.62 108 CYS A C 1
ATOM 785 O O . CYS A 1 108 ? -7.168 -2.937 17.849 1.00 90.62 108 CYS A O 1
ATOM 787 N N . ARG A 1 109 ? -4.996 -2.672 18.396 1.00 91.00 109 ARG A N 1
ATOM 788 C CA . ARG A 1 109 ? -5.215 -2.716 19.850 1.00 91.00 109 ARG A CA 1
ATOM 789 C C . ARG A 1 109 ? -6.074 -1.546 20.326 1.00 91.00 109 ARG A C 1
ATOM 791 O O . ARG A 1 109 ? -7.106 -1.772 20.950 1.00 91.00 109 ARG A O 1
ATOM 798 N N . ALA A 1 110 ? -5.716 -0.315 19.961 1.00 90.25 110 ALA A N 1
ATOM 799 C CA . ALA A 1 110 ? -6.439 0.888 20.376 1.00 90.25 110 ALA A CA 1
ATOM 800 C C . ALA A 1 110 ? -7.915 0.887 19.944 1.00 90.25 110 ALA A C 1
ATOM 802 O O . ALA A 1 110 ? -8.784 1.301 20.711 1.00 90.25 110 ALA A O 1
ATOM 803 N N . VAL A 1 111 ? -8.203 0.398 18.737 1.00 89.69 111 VAL A N 1
ATOM 804 C CA . VAL A 1 111 ? -9.566 0.249 18.219 1.00 89.69 111 VAL A CA 1
ATOM 805 C C . VAL A 1 111 ? -10.312 -0.871 18.950 1.00 89.69 111 VAL A C 1
ATOM 807 O O . VAL A 1 111 ? -11.474 -0.688 19.305 1.00 89.69 111 VAL A O 1
ATOM 810 N N . SER A 1 112 ? -9.660 -2.007 19.226 1.00 88.19 112 SER A N 1
ATOM 811 C CA . SER A 1 112 ? -10.280 -3.115 19.971 1.00 88.19 112 SER A CA 1
ATOM 812 C C . SER A 1 112 ? -10.626 -2.753 21.421 1.00 88.19 112 SER A C 1
ATOM 814 O O . SER A 1 112 ? -11.632 -3.216 21.949 1.00 88.19 112 SER A O 1
ATOM 816 N N . GLU A 1 113 ? -9.834 -1.872 22.034 1.00 89.69 113 GLU A N 1
ATOM 817 C CA . GLU A 1 113 ? -10.049 -1.330 23.380 1.00 89.69 113 GLU A CA 1
ATOM 818 C C . GLU A 1 113 ? -11.080 -0.184 23.403 1.00 89.69 113 GLU A C 1
ATOM 820 O O . GLU A 1 113 ? -11.405 0.332 24.471 1.00 89.69 113 GLU A O 1
ATOM 825 N N . GLY A 1 114 ? -11.587 0.254 22.243 1.00 83.88 114 GLY A N 1
ATOM 826 C CA . GLY A 1 114 ? -12.550 1.355 22.151 1.00 83.88 114 GLY A CA 1
ATOM 827 C C . GLY A 1 114 ? -11.970 2.722 22.533 1.00 83.88 114 GLY A C 1
ATOM 828 O O . GLY A 1 114 ? -12.697 3.591 23.023 1.00 83.88 114 GLY A O 1
ATOM 829 N N . ARG A 1 115 ? -10.661 2.942 22.340 1.00 86.75 115 ARG A N 1
ATOM 830 C CA . ARG A 1 115 ? -10.014 4.217 22.689 1.00 86.75 115 ARG A CA 1
ATOM 831 C C . ARG A 1 115 ? -10.576 5.349 21.829 1.00 86.75 115 ARG A C 1
ATOM 833 O O . ARG A 1 115 ? -10.597 5.276 20.599 1.00 86.75 115 ARG A O 1
ATOM 840 N N . ARG A 1 116 ? -10.997 6.436 22.485 1.00 81.88 116 ARG A N 1
ATOM 841 C CA . ARG A 1 116 ? -11.530 7.631 21.811 1.00 81.88 116 ARG A CA 1
ATOM 842 C C . ARG A 1 116 ? -10.525 8.150 20.778 1.00 81.88 116 ARG A C 1
ATOM 844 O O . ARG A 1 116 ? -9.367 8.389 21.101 1.00 81.88 116 ARG A O 1
ATOM 851 N N . GLY A 1 117 ? -10.987 8.338 19.543 1.00 81.75 117 GLY A N 1
ATOM 852 C CA . GLY A 1 117 ? -10.179 8.875 18.444 1.00 81.75 117 GLY A CA 1
ATOM 853 C C . GLY A 1 117 ? -9.384 7.842 17.637 1.00 81.75 117 GLY A C 1
ATOM 854 O O . GLY A 1 117 ? -8.813 8.221 16.618 1.00 81.75 117 GLY A O 1
ATOM 855 N N . ALA A 1 118 ? -9.381 6.555 18.006 1.00 87.69 118 ALA A N 1
ATOM 856 C CA . ALA A 1 118 ? -8.704 5.515 17.221 1.00 87.69 118 ALA A CA 1
ATOM 857 C C . ALA A 1 118 ? -9.279 5.387 15.793 1.00 87.69 118 ALA A C 1
ATOM 859 O O . ALA A 1 118 ? -8.538 5.194 14.836 1.00 87.69 118 ALA A O 1
ATOM 860 N N . GLU A 1 119 ? -10.585 5.603 15.623 1.00 89.06 119 GLU A N 1
ATOM 861 C CA . GLU A 1 119 ? -11.254 5.623 14.311 1.00 89.06 119 GLU A CA 1
ATOM 862 C C . GLU A 1 119 ? -10.717 6.722 13.381 1.00 89.06 119 GLU A C 1
ATOM 864 O O . GLU A 1 119 ? -10.575 6.506 12.179 1.00 89.06 119 GLU A O 1
ATOM 869 N N . ARG A 1 120 ? -10.354 7.888 13.933 1.00 90.06 120 ARG A N 1
ATOM 870 C CA . ARG A 1 120 ? -9.759 8.983 13.150 1.00 90.06 120 ARG A CA 1
ATOM 871 C C . ARG A 1 120 ? -8.371 8.617 12.656 1.00 90.06 120 ARG A C 1
ATOM 873 O O . ARG A 1 120 ? -8.058 8.861 11.499 1.00 90.06 120 ARG A O 1
ATOM 880 N N . TRP A 1 121 ? -7.564 7.990 13.508 1.00 90.94 121 TRP A N 1
ATOM 881 C CA . TRP A 1 121 ? -6.248 7.489 13.115 1.00 90.94 121 TRP A CA 1
ATOM 882 C C . TRP A 1 121 ? -6.340 6.390 12.059 1.00 90.94 121 TRP A C 1
ATOM 884 O O . TRP A 1 121 ? -5.532 6.368 11.135 1.00 90.94 121 TRP A O 1
ATOM 894 N N . LEU A 1 122 ? -7.357 5.531 12.140 1.00 92.62 122 LEU A N 1
ATOM 895 C CA . LEU A 1 122 ? -7.646 4.544 11.104 1.00 92.62 122 LEU A CA 1
ATOM 896 C C . LEU A 1 122 ? -7.974 5.207 9.761 1.00 92.62 122 LEU A C 1
ATOM 898 O O . LEU A 1 122 ? -7.400 4.829 8.742 1.00 92.62 122 LEU A O 1
ATOM 902 N N . ALA A 1 123 ? -8.832 6.230 9.760 1.00 93.25 123 ALA A N 1
ATOM 903 C CA . ALA A 1 123 ? -9.153 6.999 8.558 1.00 93.25 123 ALA A CA 1
ATOM 904 C C . ALA A 1 123 ? -7.936 7.771 8.009 1.00 93.25 123 ALA A C 1
ATOM 906 O O . ALA A 1 123 ? -7.713 7.789 6.800 1.00 93.25 123 ALA A O 1
ATOM 907 N N . ALA A 1 124 ? -7.110 8.351 8.885 1.00 93.56 124 ALA A N 1
ATOM 908 C CA . ALA A 1 124 ? -5.886 9.052 8.505 1.00 93.56 124 ALA A CA 1
ATOM 909 C C . ALA A 1 124 ? -4.866 8.117 7.842 1.00 93.56 124 ALA A C 1
ATOM 911 O O . ALA A 1 124 ? -4.331 8.453 6.788 1.00 93.56 124 ALA A O 1
ATOM 912 N N . LEU A 1 125 ? -4.625 6.933 8.416 1.00 94.00 125 LEU A N 1
ATOM 913 C CA . LEU A 1 125 ? -3.721 5.939 7.830 1.00 94.00 125 LEU A CA 1
ATOM 914 C C . LEU A 1 125 ? -4.268 5.371 6.517 1.00 94.00 125 LE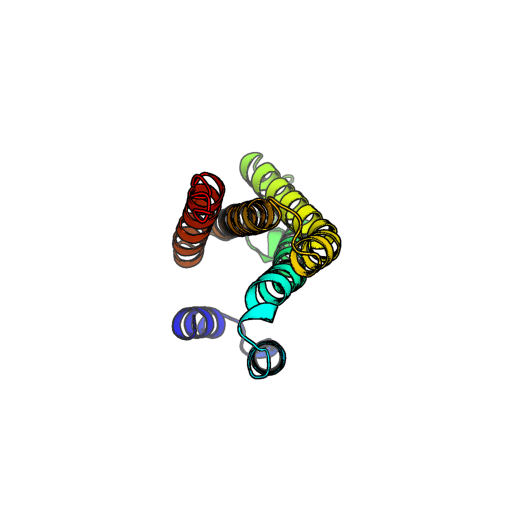U A C 1
ATOM 916 O O . LEU A 1 125 ? -3.494 5.150 5.591 1.00 94.00 125 LEU A O 1
ATOM 920 N N . ALA A 1 126 ? -5.586 5.187 6.396 1.00 92.94 126 ALA A N 1
ATOM 921 C CA . ALA A 1 126 ? -6.207 4.822 5.123 1.00 92.94 126 ALA A CA 1
ATOM 922 C C . ALA A 1 126 ? -6.040 5.928 4.062 1.00 92.94 126 ALA A C 1
ATOM 924 O O . ALA A 1 126 ? -5.767 5.634 2.901 1.00 92.94 126 ALA A O 1
ATOM 925 N N . GLY A 1 127 ? -6.140 7.201 4.461 1.00 94.56 127 GLY A N 1
ATOM 926 C CA . GLY A 1 127 ? -5.842 8.340 3.591 1.00 94.56 127 GLY A CA 1
ATOM 927 C C . GLY A 1 127 ? -4.379 8.350 3.145 1.00 94.56 127 GLY A C 1
ATOM 928 O O . GLY A 1 127 ? -4.090 8.456 1.956 1.00 94.56 127 GLY A O 1
ATOM 929 N N . LEU A 1 128 ? -3.447 8.153 4.080 1.00 94.19 128 LEU A N 1
ATOM 930 C CA . LEU A 1 128 ? -2.020 8.024 3.772 1.00 94.19 128 LEU A CA 1
ATOM 931 C C . LEU A 1 128 ? -1.741 6.865 2.809 1.00 94.19 128 LEU A C 1
ATOM 933 O O . LEU A 1 128 ? -0.959 7.046 1.883 1.00 94.19 128 LEU A O 1
ATOM 937 N N . ALA A 1 129 ? -2.427 5.729 2.954 1.00 93.62 129 ALA A N 1
ATOM 938 C CA . ALA A 1 129 ? -2.326 4.611 2.018 1.00 93.62 129 ALA A CA 1
ATOM 939 C C . ALA A 1 129 ? -2.669 5.020 0.578 1.00 93.62 129 ALA A C 1
ATOM 941 O O . ALA A 1 129 ? -1.973 4.631 -0.358 1.00 93.62 129 ALA A O 1
ATOM 942 N N . GLY A 1 130 ? -3.719 5.831 0.403 1.00 94.31 130 GLY A N 1
ATOM 943 C CA . GLY A 1 130 ? -4.089 6.394 -0.894 1.00 94.31 130 GLY A CA 1
ATOM 944 C C . GLY A 1 130 ? -2.997 7.297 -1.466 1.00 94.31 130 GLY A C 1
ATOM 945 O O . GLY A 1 130 ? -2.609 7.134 -2.616 1.00 94.31 130 GLY A O 1
ATOM 946 N N . TRP A 1 131 ? -2.420 8.190 -0.661 1.00 94.81 131 TRP A N 1
ATOM 947 C CA . TRP A 1 131 ? -1.320 9.052 -1.116 1.00 94.81 131 TRP A CA 1
ATOM 948 C C . TRP A 1 131 ? -0.033 8.281 -1.431 1.00 94.81 131 TRP A C 1
ATOM 950 O O . TRP A 1 131 ? 0.641 8.595 -2.409 1.00 94.81 131 TRP A O 1
ATOM 960 N N . GLY A 1 132 ? 0.278 7.236 -0.663 1.00 94.25 132 GLY A N 1
ATOM 961 C CA . GLY A 1 132 ? 1.381 6.327 -0.969 1.00 94.25 132 GLY A CA 1
ATOM 962 C C . GLY A 1 132 ? 1.152 5.574 -2.280 1.00 94.25 132 GLY A C 1
ATOM 963 O O . GLY A 1 132 ? 2.035 5.525 -3.133 1.00 94.25 132 GLY A O 1
ATOM 964 N N . GLY A 1 133 ? -0.064 5.062 -2.490 1.00 94.06 133 GLY A N 1
ATOM 965 C CA . GLY A 1 133 ? -0.460 4.445 -3.756 1.00 94.06 133 GLY A CA 1
ATOM 966 C C . GLY A 1 133 ? -0.372 5.410 -4.941 1.00 94.06 133 GLY A C 1
ATOM 967 O O . GLY A 1 133 ? 0.020 4.995 -6.026 1.00 94.06 133 GLY A O 1
ATOM 968 N N . LEU A 1 134 ? -0.672 6.697 -4.735 1.00 95.88 134 LEU A N 1
ATOM 969 C CA . LEU A 1 134 ? -0.529 7.724 -5.766 1.00 95.88 134 LEU A CA 1
ATOM 970 C C . LEU A 1 134 ? 0.943 7.944 -6.118 1.00 95.88 134 LEU A C 1
ATOM 972 O O . LEU A 1 134 ? 1.265 8.052 -7.296 1.00 95.88 134 LEU A O 1
ATOM 976 N N . ALA A 1 135 ? 1.833 7.975 -5.124 1.00 94.81 135 ALA A N 1
ATOM 977 C CA . ALA A 1 135 ? 3.262 8.128 -5.372 1.00 94.81 135 ALA A CA 1
ATOM 978 C C . ALA A 1 135 ? 3.815 6.995 -6.252 1.00 94.81 135 ALA A C 1
ATOM 980 O O . ALA A 1 135 ? 4.510 7.268 -7.227 1.00 94.81 135 ALA A O 1
ATOM 981 N N . ILE A 1 136 ? 3.431 5.744 -5.973 1.00 94.81 136 ILE A N 1
ATOM 982 C CA . ILE A 1 136 ? 3.782 4.591 -6.818 1.00 94.81 136 ILE A CA 1
ATOM 983 C C . ILE A 1 136 ? 3.136 4.684 -8.205 1.00 94.81 136 ILE A C 1
ATOM 985 O O . ILE A 1 136 ? 3.801 4.440 -9.204 1.00 94.81 136 ILE A O 1
ATOM 989 N N . ALA A 1 137 ? 1.862 5.068 -8.290 1.00 93.38 137 ALA A N 1
ATOM 990 C CA . ALA A 1 137 ? 1.171 5.177 -9.572 1.00 93.38 137 ALA A CA 1
ATOM 991 C C . ALA A 1 137 ? 1.805 6.224 -10.499 1.00 93.38 137 ALA A C 1
ATOM 993 O O . ALA A 1 137 ? 1.906 5.998 -11.698 1.00 93.38 137 ALA A O 1
ATOM 994 N N . LEU A 1 138 ? 2.250 7.355 -9.943 1.00 93.00 138 LEU A N 1
ATOM 995 C CA . LEU A 1 138 ? 2.961 8.391 -10.693 1.00 93.00 138 LEU A CA 1
ATOM 996 C C . LEU A 1 138 ? 4.368 7.945 -11.106 1.00 93.00 138 LEU A C 1
ATOM 998 O O . LEU A 1 138 ? 4.831 8.337 -12.169 1.00 93.00 138 LEU A O 1
ATOM 1002 N N . LEU A 1 139 ? 5.038 7.128 -10.286 1.00 91.56 139 LEU A N 1
ATOM 1003 C CA . LEU A 1 139 ? 6.340 6.546 -10.626 1.00 91.56 139 LEU A CA 1
ATOM 1004 C C . LEU A 1 139 ? 6.258 5.551 -11.786 1.00 91.56 139 LEU A C 1
ATOM 1006 O O . LEU A 1 139 ? 7.192 5.478 -12.574 1.00 91.56 139 LEU A O 1
ATOM 1010 N N . LEU A 1 140 ? 5.165 4.793 -11.866 1.00 90.06 140 LEU A N 1
ATOM 1011 C CA . LEU A 1 140 ? 4.958 3.745 -12.869 1.00 90.06 140 LEU A CA 1
ATOM 1012 C C . LEU A 1 140 ? 4.154 4.213 -14.094 1.00 90.06 140 LEU A C 1
ATOM 1014 O O . LEU A 1 140 ? 3.851 3.395 -14.953 1.00 90.06 140 LEU A O 1
ATOM 1018 N N . ASP A 1 141 ? 3.781 5.495 -14.157 1.00 89.25 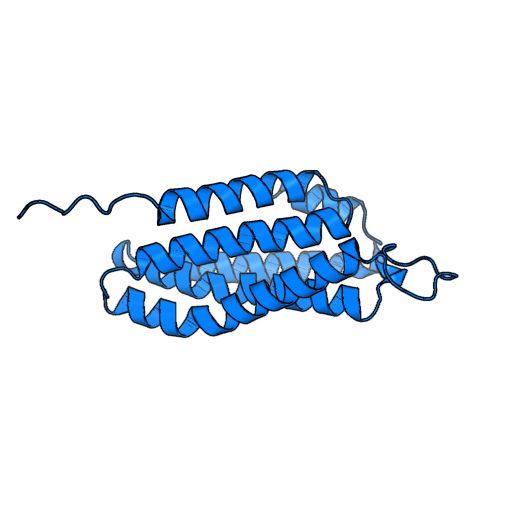141 ASP A N 1
ATOM 1019 C CA . ASP A 1 141 ? 2.894 6.063 -15.186 1.00 89.25 141 ASP A CA 1
ATOM 1020 C C . ASP A 1 141 ? 1.575 5.275 -15.363 1.00 89.25 141 ASP A C 1
ATOM 1022 O O . ASP A 1 141 ? 1.104 5.008 -16.466 1.00 89.25 141 ASP A O 1
ATOM 1026 N N . GLU A 1 142 ? 0.956 4.891 -14.239 1.00 88.00 142 GLU A N 1
ATOM 1027 C CA . GLU A 1 142 ? -0.261 4.069 -14.184 1.00 88.00 142 GLU A CA 1
ATOM 1028 C C . GLU A 1 142 ? -1.500 4.922 -13.827 1.00 88.00 142 GLU A C 1
ATOM 1030 O O . GLU A 1 142 ? -1.899 5.024 -12.653 1.00 88.00 142 GLU A O 1
ATOM 1035 N N . PRO A 1 143 ? -2.176 5.549 -14.813 1.00 86.75 143 PRO A N 1
ATOM 1036 C CA . PRO A 1 143 ? -3.214 6.550 -14.558 1.00 86.75 143 PRO A CA 1
ATOM 1037 C C . PRO A 1 143 ? -4.445 5.967 -13.853 1.00 86.75 143 PRO A C 1
ATOM 1039 O O . PRO A 1 143 ? -5.077 6.638 -13.033 1.00 86.75 143 PRO A O 1
ATOM 1042 N N . GLY A 1 144 ? -4.784 4.703 -14.129 1.00 86.12 144 GLY A N 1
ATOM 1043 C CA . GLY A 1 144 ? -5.903 4.024 -13.475 1.00 86.12 144 GLY A CA 1
ATOM 1044 C C . GLY A 1 144 ? -5.688 3.884 -11.967 1.00 86.12 144 GLY A C 1
ATOM 1045 O O . GLY A 1 144 ? -6.605 4.130 -11.176 1.00 86.12 144 GLY A O 1
ATOM 1046 N N . MET A 1 145 ? -4.461 3.551 -11.561 1.00 89.38 145 MET A N 1
ATOM 1047 C CA . MET A 1 145 ? -4.087 3.460 -10.154 1.00 89.38 145 MET A CA 1
ATOM 1048 C C . MET A 1 145 ? -4.048 4.847 -9.505 1.00 89.38 145 MET A C 1
ATOM 1050 O O . MET A 1 145 ? -4.573 5.002 -8.403 1.00 89.38 145 MET A O 1
ATOM 1054 N N . ALA A 1 146 ? -3.528 5.863 -10.201 1.00 92.69 146 ALA A N 1
ATOM 1055 C CA . ALA A 1 146 ? -3.445 7.233 -9.690 1.00 92.69 146 ALA A CA 1
ATOM 1056 C C . ALA A 1 146 ? -4.827 7.808 -9.330 1.00 92.69 146 ALA A C 1
ATOM 1058 O O . ALA A 1 146 ? -5.004 8.402 -8.262 1.00 92.69 146 ALA A O 1
ATOM 1059 N N . VAL A 1 147 ? -5.837 7.574 -10.176 1.00 93.31 147 VAL A N 1
ATOM 1060 C CA . VAL A 1 147 ? -7.218 8.010 -9.913 1.00 93.31 147 VAL A CA 1
ATOM 1061 C C . VAL A 1 147 ? -7.773 7.342 -8.655 1.00 93.31 147 VAL A C 1
ATOM 1063 O O . VAL A 1 147 ? -8.247 8.031 -7.750 1.00 93.31 147 VAL A O 1
ATOM 1066 N N . ILE A 1 148 ? -7.686 6.011 -8.559 1.00 92.06 148 ILE A N 1
ATOM 1067 C CA . ILE A 1 148 ? -8.208 5.268 -7.401 1.00 92.06 148 ILE A CA 1
ATOM 1068 C C . ILE A 1 148 ? -7.489 5.704 -6.120 1.00 92.06 148 ILE A C 1
ATOM 1070 O O . ILE A 1 148 ? -8.133 5.969 -5.106 1.00 92.06 148 ILE A O 1
ATOM 1074 N N . ALA A 1 149 ? -6.166 5.825 -6.177 1.00 93.25 149 ALA A N 1
ATOM 1075 C CA . ALA A 1 149 ? -5.326 6.215 -5.058 1.00 93.25 149 ALA A CA 1
ATOM 1076 C C . ALA A 1 149 ? -5.675 7.618 -4.531 1.00 93.25 149 ALA A C 1
ATOM 1078 O O . ALA A 1 149 ? -5.818 7.809 -3.323 1.00 93.25 149 ALA A O 1
ATOM 1079 N N . THR A 1 150 ? -5.927 8.571 -5.432 1.00 94.75 150 THR A N 1
ATOM 1080 C CA . THR A 1 150 ? -6.352 9.933 -5.074 1.00 94.75 150 THR A CA 1
ATOM 1081 C C . THR A 1 150 ? -7.726 9.938 -4.402 1.00 94.75 150 THR A C 1
ATOM 1083 O O . THR A 1 150 ? -7.910 10.602 -3.381 1.00 94.75 150 THR A O 1
ATOM 1086 N N . ILE A 1 151 ? -8.688 9.164 -4.923 1.00 95.44 151 ILE A N 1
ATOM 1087 C CA . ILE A 1 151 ? -10.027 9.035 -4.325 1.00 95.44 151 ILE A CA 1
ATOM 1088 C C . ILE A 1 151 ? -9.924 8.459 -2.910 1.00 95.44 151 ILE A C 1
ATOM 1090 O O . ILE A 1 151 ? -10.532 8.990 -1.980 1.00 95.44 151 ILE A O 1
ATOM 1094 N N . VAL A 1 152 ? -9.132 7.399 -2.731 1.00 94.06 152 VAL A N 1
ATOM 1095 C CA . VAL A 1 152 ? -8.907 6.774 -1.421 1.00 94.06 152 VAL A CA 1
ATOM 1096 C C . VAL A 1 152 ? -8.213 7.748 -0.466 1.00 94.06 152 VAL A C 1
ATOM 1098 O O . VAL A 1 152 ? -8.639 7.884 0.681 1.00 94.06 152 VAL A O 1
ATOM 1101 N N . GLY A 1 153 ? -7.199 8.475 -0.941 1.00 94.00 153 GLY A N 1
ATOM 1102 C CA . GLY A 1 153 ? -6.447 9.441 -0.142 1.00 94.00 153 GLY A CA 1
ATOM 1103 C C . GLY A 1 153 ? -7.311 10.596 0.361 1.00 94.00 153 GLY A C 1
ATOM 1104 O O . GLY A 1 153 ? -7.348 10.885 1.561 1.00 94.00 153 GLY A O 1
ATOM 1105 N N . ALA A 1 154 ? -8.079 11.209 -0.542 1.00 95.12 154 ALA A N 1
ATOM 1106 C CA . ALA A 1 154 ? -9.031 12.260 -0.201 1.00 95.12 154 ALA A CA 1
ATOM 1107 C C . ALA A 1 154 ? -10.166 11.737 0.699 1.00 95.12 154 ALA A C 1
ATOM 1109 O O . ALA A 1 154 ? -10.533 12.385 1.681 1.00 95.12 154 ALA A O 1
ATOM 1110 N N . GLY A 1 155 ? -10.695 10.543 0.417 1.00 93.88 155 GLY A N 1
ATOM 1111 C CA . GLY A 1 155 ? -11.726 9.891 1.225 1.00 93.88 155 GLY A CA 1
ATOM 1112 C C . GLY A 1 155 ? -11.279 9.639 2.668 1.00 93.88 155 GLY A C 1
ATOM 1113 O O . GLY A 1 155 ? -11.990 9.981 3.609 1.00 93.88 155 GLY A O 1
ATOM 1114 N N . GLY A 1 156 ? -10.071 9.111 2.870 1.00 90.62 156 GLY A N 1
ATOM 1115 C CA . GLY A 1 156 ? -9.534 8.863 4.211 1.00 90.62 156 GLY A CA 1
ATOM 1116 C C . GLY A 1 156 ? -9.350 10.144 5.028 1.00 90.62 156 GLY A C 1
ATOM 1117 O O . GLY A 1 156 ? -9.760 10.213 6.187 1.00 90.62 156 GLY A O 1
ATOM 1118 N N . PHE A 1 157 ? -8.807 11.202 4.421 1.00 91.75 157 PHE A N 1
ATOM 1119 C CA . PHE A 1 157 ? -8.620 12.481 5.115 1.00 91.75 157 PHE A CA 1
ATOM 1120 C C . PHE A 1 157 ? -9.921 13.234 5.374 1.00 91.75 157 PHE A C 1
ATOM 1122 O O . PHE A 1 157 ? -10.077 13.809 6.451 1.00 91.75 157 PHE A O 1
ATOM 1129 N N . THR A 1 158 ? -10.882 13.187 4.451 1.00 92.94 158 THR A N 1
ATOM 1130 C CA . THR A 1 158 ? -12.212 13.762 4.696 1.00 92.94 158 THR A CA 1
ATOM 1131 C C . THR A 1 158 ? -12.908 13.053 5.854 1.00 92.94 158 THR A C 1
ATOM 1133 O O . THR A 1 158 ? -13.383 13.728 6.764 1.00 92.94 158 THR A O 1
ATOM 1136 N N . LEU A 1 159 ? -12.882 11.716 5.902 1.00 89.44 159 LEU A N 1
ATOM 1137 C CA . LEU A 1 159 ? -13.406 10.939 7.033 1.00 89.44 159 LEU A CA 1
ATOM 1138 C C . LEU A 1 159 ? -12.673 11.247 8.347 1.00 89.44 159 LEU A C 1
ATOM 1140 O O . LEU A 1 159 ? -13.310 11.366 9.392 1.00 89.44 159 LEU A O 1
ATOM 1144 N N . CYS A 1 160 ? -11.352 11.434 8.307 1.00 90.44 160 CYS A N 1
ATOM 1145 C CA . CYS A 1 160 ? -10.567 11.829 9.477 1.00 90.44 160 CYS A CA 1
ATOM 1146 C C . CYS A 1 160 ? -10.960 13.221 10.007 1.00 90.44 160 CYS A C 1
ATOM 1148 O O . CYS A 1 160 ? -10.979 13.441 11.221 1.00 90.44 160 CYS A O 1
ATOM 1150 N N . ALA A 1 161 ? -11.264 14.159 9.107 1.00 87.88 161 ALA A N 1
ATOM 1151 C CA . ALA A 1 161 ? -11.622 15.534 9.440 1.00 87.88 161 ALA A CA 1
ATOM 1152 C C . ALA A 1 161 ? -13.075 15.689 9.919 1.00 87.88 161 ALA A C 1
ATOM 1154 O O . ALA A 1 161 ? -13.420 16.722 10.499 1.00 87.88 161 ALA A O 1
ATOM 1155 N N . MET A 1 162 ? -13.936 14.684 9.713 1.00 86.25 162 MET A N 1
ATOM 1156 C CA . MET A 1 162 ? -15.327 14.772 10.144 1.00 86.25 162 MET A CA 1
ATOM 1157 C C . MET A 1 162 ? -15.437 14.876 11.680 1.00 86.25 162 MET A C 1
ATOM 1159 O O . MET A 1 162 ? -14.793 14.130 12.437 1.00 86.25 162 MET A O 1
ATOM 1163 N N . PRO A 1 163 ? -16.266 15.806 12.190 1.00 72.31 163 PRO A N 1
ATOM 1164 C CA . PRO A 1 163 ? -16.559 15.868 13.609 1.00 72.31 163 PRO A CA 1
ATOM 1165 C C . PRO A 1 163 ? -17.287 14.584 14.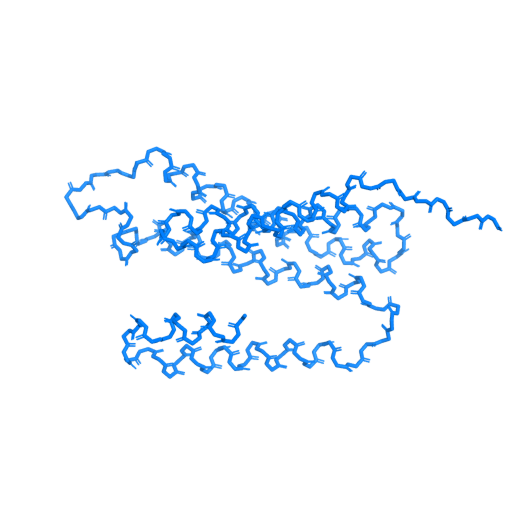011 1.00 72.31 163 PRO A C 1
ATOM 1167 O O . PRO A 1 163 ? -18.291 14.209 13.406 1.00 72.31 163 PRO A O 1
ATOM 1170 N N . VAL A 1 164 ? -16.787 13.911 15.050 1.00 65.31 164 VAL A N 1
ATOM 1171 C CA . VAL A 1 164 ? -17.522 12.813 15.680 1.00 65.31 164 VAL A CA 1
ATOM 1172 C C . VAL A 1 164 ? -18.754 13.464 16.290 1.00 65.31 164 VAL A C 1
ATOM 1174 O O . VAL A 1 164 ? -18.638 14.163 17.297 1.00 65.31 164 VAL A O 1
ATOM 1177 N N . ARG A 1 165 ? -19.923 13.314 15.655 1.00 53.22 165 ARG A N 1
ATOM 1178 C CA . ARG A 1 165 ? -21.182 13.667 16.313 1.00 53.22 165 ARG A CA 1
ATOM 1179 C C . ARG A 1 165 ? -21.203 12.870 17.608 1.00 53.22 165 ARG A C 1
ATOM 1181 O O . ARG A 1 165 ? -21.167 11.640 17.564 1.00 53.22 165 ARG A O 1
ATOM 1188 N N . ALA A 1 166 ? -21.200 13.575 18.737 1.00 48.03 166 ALA A N 1
ATOM 1189 C CA . ALA A 1 166 ? -21.474 12.963 20.020 1.00 48.03 166 ALA A CA 1
ATOM 1190 C C . ALA A 1 166 ? -22.755 12.142 19.842 1.00 48.03 166 ALA A C 1
ATOM 1192 O O . ALA A 1 166 ? -23.783 12.683 19.426 1.00 48.03 166 ALA A O 1
ATOM 1193 N N . ARG A 1 167 ? -22.673 10.824 20.061 1.00 45.66 167 ARG A N 1
ATOM 1194 C CA . ARG A 1 167 ? -23.876 10.058 20.377 1.00 45.66 167 ARG A CA 1
ATOM 1195 C C . ARG A 1 167 ? -24.474 10.788 21.572 1.00 45.66 167 ARG A C 1
ATOM 1197 O O . ARG A 1 167 ? -23.794 10.888 22.589 1.00 45.66 167 ARG A O 1
ATOM 1204 N N . GLY A 1 168 ? -25.641 11.394 21.362 1.00 43.44 168 GLY A N 1
ATOM 1205 C CA . GLY A 1 168 ? -26.409 11.997 22.439 1.00 43.44 168 GLY A CA 1
ATOM 1206 C C . GLY A 1 168 ? -26.580 10.980 23.561 1.00 43.44 168 GLY A C 1
ATOM 1207 O O . GLY A 1 168 ? -26.654 9.779 23.282 1.00 43.44 168 GLY A O 1
ATOM 1208 N N . ASP A 1 169 ? -26.538 11.513 24.776 1.00 37.47 169 ASP A N 1
ATOM 1209 C CA . ASP A 1 169 ? -26.684 10.817 26.053 1.00 37.47 169 ASP A CA 1
ATOM 1210 C C . ASP A 1 169 ? -27.845 9.807 26.079 1.00 37.47 169 ASP A C 1
ATOM 1212 O O . ASP A 1 169 ? -28.907 10.090 25.470 1.00 37.47 169 ASP A O 1
#

Organism: NCBI:txid1331060

Secondary structure (DSSP, 8-state):
-HHHHHHHHHTS-GGGHHHHHHHHHHHHHHHHHHHSS--GGGHHHHHHHHHHHHHHHHHHHHHHHHH-TTTTTSS-TT-SS--HHHHHHHHHHHHHHHHHHHHHHHHHHHHHTT-TTHHHHHHHHHHHHHHHHHHHHHHTT-HHHHHHHHHHHHHHHHHHHS-------

Radius of gyration: 17.99 Å; chains: 1; bounding box: 50×35×46 Å